Protein AF-A0A7J9TL34-F1 (afdb_monomer)

Solvent-accessible surface area (backbone atoms only — not comparable to full-atom values): 7832 Å² total; per-residue (Å²): 120,68,66,62,54,54,47,48,50,52,45,49,68,72,68,35,63,87,56,68,53,77,31,30,39,32,41,78,38,91,70,23,59,79,47,44,65,57,53,27,47,55,36,25,50,52,45,42,48,45,35,42,73,72,70,62,38,93,64,61,62,70,60,36,37,54,51,39,41,52,32,51,53,52,36,9,54,50,5,56,80,46,62,42,41,75,51,36,78,76,35,69,67,43,48,55,53,36,48,54,51,40,23,53,52,37,27,62,56,46,44,81,76,38,49,83,65,73,52,55,70,71,57,47,43,52,47,27,43,51,39,46,48,52,53,51,49,52,45,51,52,39,49,65,73,74,110

Mean predicted aligned error: 9.35 Å

pLDDT: mean 75.78, std 17.23, range [40.16, 95.12]

Structure (mmCIF, N/CA/C/O backbone):
data_AF-A0A7J9TL34-F1
#
_entry.id   AF-A0A7J9TL34-F1
#
loop_
_atom_site.group_PDB
_atom_site.id
_atom_site.type_symbol
_atom_site.label_atom_id
_atom_site.label_alt_id
_atom_site.label_comp_id
_atom_site.label_asym_id
_atom_site.label_entity_id
_atom_site.label_seq_id
_atom_site.pdbx_PDB_ins_code
_atom_site.Cartn_x
_atom_site.Cartn_y
_atom_site.Cartn_z
_atom_site.occupancy
_atom_site.B_iso_or_equiv
_atom_site.auth_seq_id
_atom_site.auth_comp_id
_atom_site.auth_asym_id
_atom_site.auth_atom_id
_atom_site.pdbx_PDB_model_num
ATOM 1 N N . MET A 1 1 ? -19.740 -14.345 -31.733 1.00 48.19 1 MET A N 1
ATOM 2 C CA . MET A 1 1 ? -18.725 -13.270 -31.596 1.00 48.19 1 MET A CA 1
ATOM 3 C C . MET A 1 1 ? -18.323 -12.966 -30.144 1.00 48.19 1 MET A C 1
ATOM 5 O O . MET A 1 1 ? -17.184 -12.567 -29.958 1.00 48.19 1 MET A O 1
ATOM 9 N N . GLY A 1 2 ? -19.159 -13.214 -29.120 1.00 53.16 2 GLY A N 1
ATOM 10 C CA . GLY A 1 2 ? -18.827 -12.917 -27.707 1.00 53.16 2 GLY A CA 1
ATOM 11 C C . GLY A 1 2 ? -17.635 -13.688 -27.108 1.00 53.16 2 GLY A C 1
ATOM 12 O O . GLY A 1 2 ? -16.834 -13.106 -26.385 1.00 53.16 2 GLY A O 1
ATOM 13 N N . ASN A 1 3 ? -17.435 -14.958 -27.482 1.00 55.03 3 ASN A N 1
ATOM 14 C CA . ASN A 1 3 ? -16.352 -15.777 -26.908 1.00 55.03 3 ASN A CA 1
ATOM 15 C C . ASN A 1 3 ? -14.944 -15.331 -27.318 1.00 55.03 3 ASN A C 1
ATOM 17 O O . ASN A 1 3 ? -14.007 -15.541 -26.561 1.00 55.03 3 ASN A O 1
ATOM 21 N N . LYS A 1 4 ? -14.783 -14.685 -28.482 1.00 50.47 4 LYS A N 1
ATOM 22 C CA . LYS A 1 4 ? -13.476 -14.159 -28.907 1.00 50.47 4 LYS A CA 1
ATOM 23 C C . LYS A 1 4 ? -13.053 -12.964 -28.053 1.00 50.47 4 LYS A C 1
ATOM 25 O O . LYS A 1 4 ? -11.882 -12.864 -27.725 1.00 50.47 4 LYS A O 1
ATOM 30 N N . PHE A 1 5 ? -14.003 -12.116 -27.652 1.00 55.47 5 PHE A N 1
ATOM 31 C CA . PHE A 1 5 ? -13.754 -10.980 -26.760 1.00 55.47 5 PHE A CA 1
ATOM 32 C C . PHE A 1 5 ? -13.491 -11.416 -25.324 1.00 55.47 5 PHE A C 1
ATOM 34 O O . PHE A 1 5 ? -12.569 -10.902 -24.708 1.00 55.47 5 PHE A O 1
ATOM 41 N N . LEU A 1 6 ? -14.247 -12.390 -24.808 1.00 61.38 6 LEU A N 1
ATOM 42 C CA . LEU A 1 6 ? -13.998 -12.943 -23.476 1.00 61.38 6 LEU A CA 1
ATOM 43 C C . LEU A 1 6 ? -12.629 -13.637 -23.413 1.00 61.38 6 LEU A C 1
ATOM 45 O O . LEU A 1 6 ? -11.875 -13.428 -22.468 1.00 61.38 6 LEU A O 1
ATOM 49 N N . PHE A 1 7 ? -12.290 -14.408 -24.452 1.00 55.88 7 PHE A N 1
ATOM 50 C CA . PHE A 1 7 ? -10.984 -15.041 -24.590 1.00 55.88 7 PHE A CA 1
ATOM 51 C C . PHE A 1 7 ? -9.877 -13.995 -24.688 1.00 55.88 7 PHE A C 1
ATOM 53 O O . PHE A 1 7 ? -8.956 -14.059 -23.894 1.00 55.88 7 PHE A O 1
ATOM 60 N N . LEU A 1 8 ? -9.997 -12.995 -25.569 1.00 50.72 8 LEU A N 1
ATOM 61 C CA . LEU A 1 8 ? -9.045 -11.883 -25.658 1.00 50.72 8 LEU A CA 1
ATOM 62 C C . LEU A 1 8 ? -8.912 -11.136 -24.333 1.00 50.72 8 LEU A C 1
ATOM 64 O O . LEU A 1 8 ? -7.805 -10.818 -23.956 1.00 50.72 8 LEU A O 1
ATOM 68 N N . MET A 1 9 ? -9.991 -10.899 -23.592 1.00 58.66 9 MET A N 1
ATOM 69 C CA . MET A 1 9 ? -9.940 -10.214 -22.300 1.00 58.66 9 MET A CA 1
ATOM 70 C C . MET A 1 9 ? -9.202 -11.046 -21.243 1.00 58.66 9 MET A C 1
ATOM 72 O O . MET A 1 9 ? -8.326 -10.525 -20.563 1.00 58.66 9 MET A O 1
ATOM 76 N N . ILE A 1 10 ? -9.496 -12.344 -21.146 1.00 58.31 10 ILE A N 1
ATOM 77 C CA . ILE A 1 10 ? -8.793 -13.276 -20.252 1.00 58.31 10 ILE A CA 1
ATOM 78 C C . ILE A 1 10 ? -7.327 -13.427 -20.676 1.00 58.31 10 ILE A C 1
ATOM 80 O O . ILE A 1 10 ? -6.446 -13.455 -19.827 1.00 58.31 10 ILE A O 1
ATOM 84 N N . PHE A 1 11 ? -7.053 -13.464 -21.980 1.00 48.12 11 PHE A N 1
ATOM 85 C CA . PHE A 1 11 ? -5.712 -13.558 -22.549 1.00 48.12 11 PHE A CA 1
ATOM 86 C C . PHE A 1 11 ? -4.917 -12.272 -22.310 1.00 48.12 11 PHE A C 1
ATOM 88 O O . PHE A 1 11 ? -3.772 -12.339 -21.896 1.00 48.12 11 PHE A O 1
ATOM 95 N N . THR A 1 12 ? -5.521 -11.096 -22.459 1.00 49.28 12 THR A N 1
ATOM 96 C CA . THR A 1 12 ? -4.899 -9.818 -22.098 1.00 49.28 12 THR A CA 1
ATOM 97 C C . THR A 1 12 ? -4.656 -9.746 -20.592 1.00 49.28 12 THR A C 1
ATOM 99 O O . THR A 1 12 ? -3.595 -9.306 -20.192 1.00 49.28 12 THR A O 1
ATOM 102 N N . ILE A 1 13 ? -5.557 -10.247 -19.743 1.00 52.62 13 ILE A N 1
ATOM 103 C CA . ILE A 1 13 ? -5.344 -10.310 -18.284 1.00 52.62 13 ILE A CA 1
ATOM 104 C C . ILE A 1 13 ? -4.224 -11.304 -17.909 1.00 52.62 13 ILE A C 1
ATOM 106 O O . ILE A 1 13 ? -3.431 -11.015 -17.019 1.00 52.62 13 ILE A O 1
ATOM 110 N N . LEU A 1 14 ? -4.124 -12.447 -18.596 1.00 43.41 14 LEU A N 1
ATOM 111 C CA . LEU A 1 14 ? -3.118 -13.493 -18.348 1.00 43.41 14 LEU A CA 1
ATOM 112 C C . LEU A 1 14 ? -1.740 -13.187 -18.961 1.00 43.41 14 LEU A C 1
ATOM 114 O O . LEU A 1 14 ? -0.732 -13.615 -18.408 1.00 43.41 14 LEU A O 1
ATOM 118 N N . PHE A 1 15 ? -1.688 -12.458 -20.082 1.00 43.59 15 PHE A N 1
ATOM 119 C CA . PHE A 1 15 ? -0.475 -12.140 -20.857 1.00 43.59 15 PHE A CA 1
ATOM 120 C C . PHE A 1 15 ? -0.092 -10.644 -20.836 1.00 43.59 15 PHE A C 1
ATOM 122 O O . PHE A 1 15 ? 0.873 -10.236 -21.478 1.00 43.59 15 PHE A O 1
ATOM 129 N N . SER A 1 16 ? -0.744 -9.844 -19.986 1.00 41.41 16 SER A N 1
ATOM 130 C CA . SER A 1 16 ? -0.279 -8.529 -19.516 1.00 41.41 16 SER A CA 1
ATOM 131 C C . SER A 1 16 ? 0.813 -8.528 -18.406 1.00 41.41 16 SER A C 1
ATOM 133 O O . SER A 1 16 ? 1.019 -7.461 -17.817 1.00 41.41 16 SER A O 1
ATOM 135 N N . PRO A 1 17 ? 1.584 -9.595 -18.082 1.00 40.16 17 PRO A N 1
ATOM 136 C CA . PRO A 1 17 ? 2.725 -9.479 -17.165 1.00 40.16 17 PRO A CA 1
ATOM 137 C C . PRO A 1 17 ? 3.768 -8.426 -17.563 1.00 40.16 17 PRO A C 1
ATOM 139 O O . PRO A 1 17 ? 4.594 -8.061 -16.739 1.00 40.16 17 PRO A O 1
ATOM 142 N N . GLN A 1 18 ? 3.726 -7.891 -18.790 1.00 42.66 18 GLN A N 1
ATOM 143 C CA . GLN A 1 18 ? 4.643 -6.835 -19.219 1.00 42.66 18 GLN A CA 1
ATOM 144 C C . GLN A 1 18 ? 4.272 -5.422 -18.716 1.00 42.66 18 GLN A C 1
ATOM 146 O O . GLN A 1 18 ? 5.121 -4.540 -18.79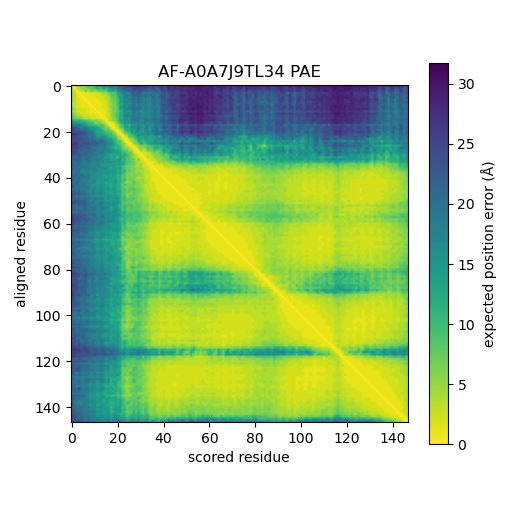2 1.00 42.66 18 GLN A O 1
ATOM 151 N N . PHE A 1 19 ? 3.058 -5.170 -18.189 1.00 41.34 19 PHE A N 1
ATOM 152 C CA . PHE A 1 19 ? 2.606 -3.786 -17.908 1.00 41.34 19 PHE A CA 1
ATOM 153 C C . PHE A 1 19 ? 1.675 -3.582 -16.695 1.00 41.34 19 PHE A C 1
ATOM 155 O O . PHE A 1 19 ? 1.008 -2.552 -16.596 1.00 41.34 19 PHE A O 1
ATOM 162 N N . ALA A 1 20 ? 1.610 -4.525 -15.757 1.00 41.62 20 ALA A N 1
ATOM 163 C CA . ALA A 1 20 ? 0.499 -4.601 -14.811 1.00 41.62 20 ALA A CA 1
ATOM 164 C C . ALA A 1 20 ? 0.881 -4.433 -13.332 1.00 41.62 20 ALA A C 1
ATOM 166 O O . ALA A 1 20 ? 0.847 -5.400 -12.575 1.00 41.62 20 ALA A O 1
ATOM 167 N N . SER A 1 21 ? 1.153 -3.201 -12.898 1.00 45.62 21 SER A N 1
ATOM 168 C CA . SER A 1 21 ? 1.294 -2.879 -11.470 1.00 45.62 21 SER A CA 1
ATOM 169 C C . SER A 1 21 ? 0.819 -1.461 -11.180 1.00 45.62 21 SER A C 1
ATOM 171 O O . SER A 1 21 ? 1.275 -0.543 -11.843 1.00 45.62 21 SER A O 1
ATOM 173 N N . ALA A 1 22 ? -0.072 -1.238 -10.216 1.00 41.12 22 ALA A N 1
ATOM 174 C CA . ALA A 1 22 ? -0.371 0.109 -9.725 1.00 41.12 22 ALA A CA 1
ATOM 175 C C . ALA A 1 22 ? 0.308 0.269 -8.368 1.00 41.12 22 ALA A C 1
ATOM 177 O O . ALA A 1 22 ? -0.120 -0.361 -7.410 1.00 41.12 22 ALA A O 1
ATOM 178 N N . ASP A 1 23 ? 1.403 1.028 -8.338 1.00 51.25 23 ASP A N 1
ATOM 179 C CA . ASP A 1 23 ? 2.038 1.543 -7.124 1.00 51.25 23 ASP A CA 1
ATOM 180 C C . ASP A 1 23 ? 3.157 2.534 -7.496 1.00 51.25 23 ASP A C 1
ATOM 182 O O . ASP A 1 23 ? 3.386 2.759 -8.682 1.00 51.25 23 ASP A O 1
ATOM 186 N N . VAL A 1 24 ? 3.914 3.071 -6.532 1.00 43.66 24 VAL A N 1
ATOM 187 C CA . VAL A 1 24 ? 5.083 3.965 -6.728 1.00 43.66 24 VAL A CA 1
ATOM 188 C C . VAL A 1 24 ? 6.064 3.458 -7.801 1.00 43.66 24 VAL A C 1
ATOM 190 O O . VAL A 1 24 ? 6.788 4.251 -8.403 1.00 43.66 24 VAL A O 1
ATOM 193 N N . ILE A 1 25 ? 6.077 2.150 -8.076 1.00 48.25 25 ILE A N 1
ATOM 194 C CA . ILE A 1 25 ? 6.809 1.571 -9.202 1.00 48.25 25 ILE A CA 1
ATOM 195 C C . ILE A 1 25 ? 6.297 2.099 -10.542 1.00 48.25 25 ILE A C 1
ATOM 197 O O . ILE A 1 25 ? 7.126 2.542 -11.326 1.00 48.25 25 ILE A O 1
ATOM 201 N N . ILE A 1 26 ? 4.994 2.084 -10.835 1.00 49.72 26 ILE A N 1
ATOM 202 C CA . ILE A 1 26 ? 4.478 2.421 -12.169 1.00 49.72 26 ILE A CA 1
ATOM 203 C C . ILE A 1 26 ? 3.629 3.700 -12.128 1.00 49.72 26 ILE A C 1
ATO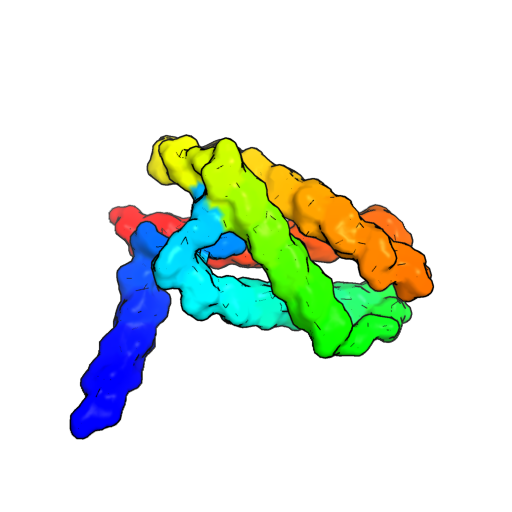M 205 O O . ILE A 1 26 ? 2.627 3.756 -11.414 1.00 49.72 26 ILE A O 1
ATOM 209 N N . PRO A 1 27 ? 3.972 4.723 -12.934 1.00 49.38 27 PRO A N 1
ATOM 210 C CA . PRO A 1 27 ? 3.159 5.926 -13.061 1.00 49.38 27 PRO A CA 1
ATOM 211 C C . PRO A 1 27 ? 1.728 5.597 -13.500 1.00 49.38 27 PRO A C 1
ATOM 213 O O . PRO A 1 27 ? 1.483 4.605 -14.196 1.00 49.38 27 PRO A O 1
ATOM 216 N N . VAL A 1 28 ? 0.776 6.470 -13.158 1.00 47.38 28 VAL A N 1
ATOM 217 C CA . VAL A 1 28 ? -0.585 6.376 -13.706 1.00 47.38 28 VAL A CA 1
ATOM 218 C C . VAL A 1 28 ? -0.485 6.405 -15.233 1.00 47.38 28 VAL A C 1
ATOM 220 O O . VAL A 1 28 ? -0.074 7.403 -15.823 1.00 47.38 28 VAL A O 1
ATOM 223 N N . SER A 1 29 ? -0.847 5.301 -15.882 1.00 48.78 29 SER A N 1
ATOM 224 C CA . SER A 1 29 ? -0.813 5.158 -17.335 1.00 48.78 29 SER A CA 1
ATOM 225 C C . SER A 1 29 ? -2.073 4.445 -17.816 1.00 48.78 29 SER A C 1
ATOM 227 O O . SER A 1 29 ? -2.744 3.751 -17.052 1.00 48.78 29 SER A O 1
ATOM 229 N N . PHE A 1 30 ? -2.394 4.574 -19.104 1.00 44.94 30 PHE A N 1
ATOM 230 C CA . PHE A 1 30 ? -3.549 3.899 -19.707 1.00 44.94 30 PHE A CA 1
ATOM 231 C C . PHE A 1 30 ? -3.544 2.370 -19.528 1.00 44.94 30 PHE A C 1
ATOM 233 O O . PHE A 1 30 ? -4.608 1.759 -19.578 1.00 44.94 30 PHE A O 1
ATOM 240 N N . LEU A 1 31 ? -2.378 1.763 -19.282 1.00 51.16 31 LEU A N 1
ATOM 241 C CA . LEU A 1 31 ? -2.226 0.322 -19.066 1.00 51.16 31 LEU A CA 1
ATOM 242 C C . LEU A 1 31 ? -2.459 -0.095 -17.608 1.00 51.16 31 LEU A C 1
ATOM 244 O O . LEU A 1 31 ? -2.949 -1.193 -17.363 1.00 51.16 31 LEU A O 1
ATOM 248 N N . THR A 1 32 ? -2.165 0.779 -16.642 1.00 56.56 32 THR A N 1
ATOM 249 C CA . THR A 1 32 ? -2.322 0.476 -15.211 1.00 56.56 32 THR A CA 1
ATOM 250 C C . THR A 1 32 ? -3.708 0.821 -14.675 1.00 56.56 32 THR A C 1
ATOM 252 O O . THR A 1 32 ? -4.184 0.167 -13.749 1.00 56.56 32 THR A O 1
ATOM 255 N N . ILE A 1 33 ? -4.407 1.776 -15.301 1.00 56.19 33 ILE A N 1
ATOM 256 C CA . ILE A 1 33 ? -5.766 2.203 -14.922 1.00 56.19 33 ILE A CA 1
ATOM 257 C C . ILE A 1 33 ? -6.772 1.037 -14.789 1.00 56.19 33 ILE A C 1
ATOM 259 O O . ILE A 1 33 ? -7.499 1.013 -13.793 1.00 56.19 33 ILE A O 1
ATOM 263 N N . PRO A 1 34 ? -6.828 0.048 -15.706 1.00 62.41 34 PRO A N 1
ATOM 264 C CA . PRO A 1 34 ? -7.768 -1.073 -15.594 1.00 62.41 34 PRO A CA 1
ATOM 265 C C . PRO A 1 34 ? -7.498 -2.022 -14.418 1.00 62.41 34 PRO A C 1
ATOM 267 O O . PRO A 1 34 ? -8.388 -2.779 -14.035 1.00 62.41 34 PRO A O 1
ATOM 270 N N . LEU A 1 35 ? -6.290 -2.000 -13.848 1.00 67.50 35 LEU A N 1
ATOM 271 C CA . LEU A 1 35 ? -5.871 -2.903 -12.770 1.00 67.50 35 LEU A CA 1
ATOM 272 C C . LEU A 1 35 ? -6.071 -2.301 -11.381 1.00 67.50 35 LEU A C 1
ATOM 274 O O . LEU A 1 35 ? -6.206 -3.049 -10.412 1.00 67.50 35 LEU A O 1
ATOM 278 N N . ILE A 1 36 ? -6.165 -0.970 -11.292 1.00 69.75 36 ILE A N 1
ATOM 279 C CA . ILE A 1 36 ? -6.438 -0.246 -10.044 1.00 69.75 36 ILE A CA 1
ATOM 280 C C . ILE A 1 36 ? -7.665 -0.824 -9.315 1.00 69.75 36 ILE A C 1
ATOM 282 O O . ILE A 1 36 ? -7.549 -1.094 -8.123 1.00 69.75 36 ILE A O 1
ATOM 286 N N . PRO A 1 37 ? -8.818 -1.104 -9.965 1.00 76.69 37 PRO A N 1
ATOM 287 C CA . PRO A 1 37 ? -9.968 -1.677 -9.267 1.00 76.69 37 PRO A CA 1
ATOM 288 C C . PRO A 1 37 ? -9.680 -3.039 -8.626 1.00 76.69 37 PRO A C 1
ATOM 290 O O . PRO A 1 37 ? -10.143 -3.297 -7.519 1.00 76.69 37 PRO A O 1
ATOM 293 N N . LEU A 1 38 ? -8.913 -3.906 -9.296 1.00 80.62 38 LEU A N 1
ATOM 294 C CA . LEU A 1 38 ? -8.582 -5.233 -8.776 1.00 80.62 38 LEU A CA 1
ATOM 295 C C . LEU A 1 38 ? -7.648 -5.133 -7.567 1.00 80.62 38 LEU A C 1
ATOM 297 O O . LEU A 1 38 ? -7.910 -5.764 -6.544 1.00 80.62 38 LEU A O 1
ATOM 301 N N . ILE A 1 39 ? -6.600 -4.314 -7.676 1.00 81.94 39 ILE A N 1
ATOM 302 C CA . ILE A 1 39 ? -5.636 -4.064 -6.596 1.00 81.94 39 ILE A CA 1
ATOM 303 C C . ILE A 1 39 ? -6.358 -3.489 -5.375 1.00 81.94 39 ILE A C 1
ATOM 305 O O . ILE A 1 39 ? -6.268 -4.047 -4.284 1.00 81.94 39 ILE A O 1
ATOM 309 N N . VAL A 1 40 ? -7.188 -2.464 -5.584 1.00 85.88 40 VAL A N 1
ATOM 310 C CA . VAL A 1 40 ? -7.983 -1.838 -4.522 1.00 85.88 40 VAL A CA 1
ATOM 311 C C . VAL A 1 40 ? -8.920 -2.839 -3.851 1.00 85.88 40 VAL A C 1
ATOM 313 O O . VAL A 1 40 ? -9.083 -2.789 -2.635 1.00 85.88 40 VAL A O 1
ATOM 316 N N . ILE A 1 41 ? -9.532 -3.764 -4.598 1.00 88.75 41 ILE A N 1
ATOM 317 C CA . ILE A 1 41 ? -10.373 -4.814 -4.006 1.00 88.75 41 ILE A CA 1
ATOM 318 C C . ILE A 1 41 ? -9.531 -5.773 -3.156 1.00 88.75 41 ILE A C 1
ATOM 320 O O . ILE A 1 41 ? -9.920 -6.057 -2.022 1.00 88.75 41 ILE A O 1
ATOM 324 N N . ILE A 1 42 ? -8.394 -6.259 -3.667 1.00 88.81 42 ILE A N 1
ATOM 325 C CA . ILE A 1 42 ? -7.502 -7.179 -2.938 1.00 88.81 42 ILE A CA 1
ATOM 326 C C . ILE A 1 42 ? -7.038 -6.542 -1.627 1.00 88.81 42 ILE A C 1
ATOM 328 O O . ILE A 1 42 ? -7.132 -7.154 -0.557 1.00 88.81 42 ILE A O 1
ATOM 332 N N . GLU A 1 43 ? -6.582 -5.297 -1.692 1.00 88.88 43 GLU A N 1
ATOM 333 C CA . GLU A 1 43 ? -6.119 -4.558 -0.527 1.00 88.88 43 GLU A CA 1
ATOM 334 C C . GLU A 1 43 ? -7.260 -4.226 0.432 1.00 88.88 43 GLU A C 1
ATOM 336 O O . GLU A 1 43 ? -7.116 -4.437 1.633 1.00 88.88 43 GLU A O 1
ATOM 341 N N . ALA A 1 44 ? -8.425 -3.793 -0.057 1.00 91.69 44 ALA A N 1
ATOM 342 C CA . ALA A 1 44 ? -9.571 -3.499 0.801 1.00 91.69 44 ALA A CA 1
ATOM 343 C C . ALA A 1 44 ? -10.083 -4.751 1.527 1.00 91.69 44 ALA A C 1
ATOM 345 O O . ALA A 1 44 ? -10.435 -4.665 2.705 1.00 91.69 44 ALA A O 1
ATOM 346 N N . VAL A 1 45 ? -10.098 -5.915 0.866 1.00 94.19 45 VAL A N 1
ATOM 347 C CA . VAL A 1 45 ? -10.439 -7.203 1.496 1.00 94.19 45 VAL A CA 1
ATOM 348 C C . VAL A 1 45 ? -9.401 -7.569 2.551 1.00 94.19 45 VAL A C 1
ATOM 350 O O . VAL A 1 45 ? -9.771 -7.862 3.686 1.00 94.19 45 VAL A O 1
ATOM 353 N N . THR A 1 46 ? -8.113 -7.485 2.216 1.00 93.31 46 THR A N 1
ATOM 354 C CA . THR A 1 46 ? -7.012 -7.770 3.149 1.00 93.31 46 THR A CA 1
ATOM 355 C C . THR A 1 46 ? -7.078 -6.859 4.374 1.00 93.31 46 THR A C 1
ATOM 357 O O . THR A 1 46 ? -7.030 -7.326 5.514 1.00 93.31 46 THR A O 1
ATOM 360 N N . PHE A 1 47 ? -7.270 -5.558 4.155 1.00 94.12 47 PHE A N 1
ATOM 361 C CA . PHE A 1 47 ? -7.448 -4.572 5.210 1.00 94.12 47 PHE A CA 1
ATOM 362 C C . PHE A 1 47 ? -8.648 -4.944 6.078 1.00 94.12 47 PHE A C 1
ATOM 364 O O . PHE A 1 47 ? -8.528 -5.011 7.301 1.00 94.12 47 PHE A O 1
ATOM 371 N N . TRP A 1 48 ? -9.804 -5.192 5.464 1.00 94.62 48 TRP A N 1
ATOM 372 C CA . TRP A 1 48 ? -11.051 -5.485 6.165 1.00 94.62 48 TRP A CA 1
ATOM 373 C C . TRP A 1 48 ? -10.941 -6.735 7.039 1.00 94.62 48 TRP A C 1
ATOM 375 O O . TRP A 1 48 ? -11.372 -6.713 8.195 1.00 94.62 48 TRP A O 1
ATOM 385 N N . GLU A 1 49 ? -10.311 -7.784 6.520 1.00 94.62 49 GLU A N 1
ATOM 386 C CA . GLU A 1 49 ? -10.016 -9.024 7.232 1.00 94.62 49 GLU A CA 1
ATOM 387 C C . GLU A 1 49 ? -9.110 -8.770 8.446 1.00 94.62 49 GLU A C 1
ATOM 389 O O . GLU A 1 49 ? -9.459 -9.139 9.572 1.00 94.62 49 GLU A O 1
ATOM 394 N N . ILE A 1 50 ? -7.992 -8.059 8.268 1.00 93.56 50 ILE A N 1
ATOM 395 C CA . ILE A 1 50 ? -7.065 -7.757 9.370 1.00 93.56 50 ILE A CA 1
ATOM 396 C C . ILE A 1 50 ? -7.731 -6.842 10.408 1.00 93.56 50 ILE A C 1
ATOM 398 O O . ILE A 1 50 ? -7.639 -7.086 11.615 1.00 93.56 50 ILE A O 1
ATOM 402 N N . ALA A 1 51 ? -8.431 -5.798 9.970 1.00 91.44 51 ALA A N 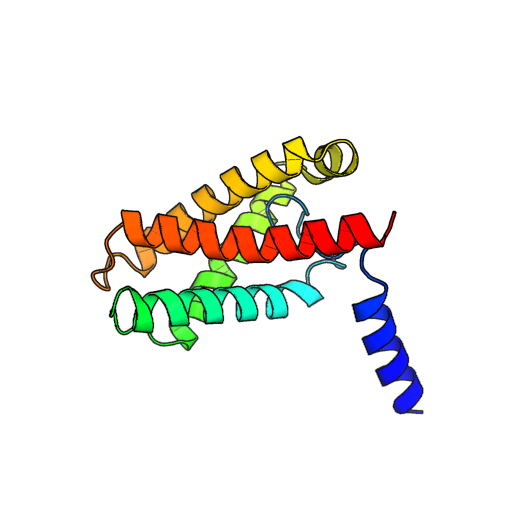1
ATOM 403 C CA . ALA A 1 51 ? -9.076 -4.840 10.856 1.00 91.44 51 ALA A CA 1
ATOM 404 C C . ALA A 1 51 ? -10.183 -5.485 11.698 1.00 91.44 51 ALA A C 1
ATOM 406 O O . ALA A 1 51 ? -10.187 -5.320 12.920 1.00 91.44 51 ALA A O 1
ATOM 407 N N . ASN A 1 52 ? -11.086 -6.249 11.076 1.00 91.56 52 ASN A N 1
ATOM 408 C CA . ASN A 1 52 ? -12.241 -6.813 11.774 1.00 91.56 52 ASN A CA 1
ATOM 409 C C . ASN A 1 52 ? -1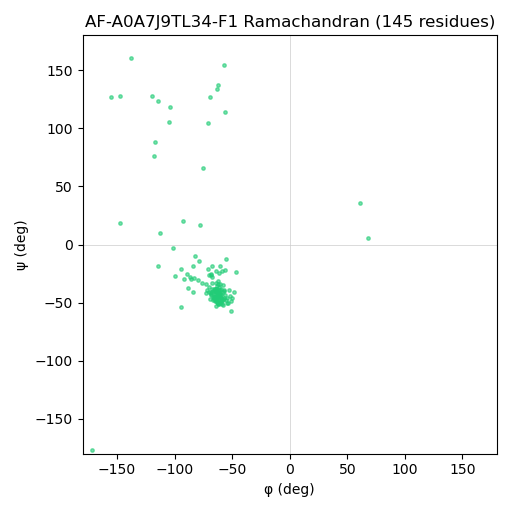1.925 -8.126 12.496 1.00 91.56 52 ASN A C 1
ATOM 411 O O . ASN A 1 52 ? -12.390 -8.309 13.620 1.00 91.56 52 ASN A O 1
ATOM 415 N N . LYS A 1 53 ? -11.143 -9.038 11.899 1.00 91.69 53 LYS A N 1
ATOM 416 C CA . LYS A 1 53 ? -10.896 -10.362 12.501 1.00 91.69 53 LYS A CA 1
ATOM 417 C C . LYS A 1 53 ? -9.705 -10.374 13.453 1.00 91.69 53 LYS A C 1
ATOM 419 O O . LYS A 1 53 ? -9.773 -11.028 14.491 1.00 91.69 53 LYS A O 1
ATOM 424 N N . ILE A 1 54 ? -8.634 -9.643 13.137 1.00 91.81 54 ILE A N 1
ATOM 425 C CA . ILE A 1 54 ? -7.397 -9.664 13.937 1.00 91.81 54 ILE A CA 1
ATOM 426 C C . ILE A 1 54 ? -7.396 -8.526 14.960 1.00 91.81 54 ILE A C 1
ATOM 428 O O . ILE A 1 54 ? -7.224 -8.759 16.156 1.00 91.81 54 ILE A O 1
ATOM 432 N N . ILE A 1 55 ? -7.609 -7.289 14.505 1.00 90.50 55 ILE A N 1
ATOM 433 C CA . ILE A 1 55 ? -7.548 -6.096 15.365 1.00 90.50 55 ILE A CA 1
ATOM 434 C C . ILE A 1 55 ? -8.879 -5.863 16.101 1.00 90.50 55 ILE A C 1
ATOM 436 O O . ILE A 1 55 ? -8.892 -5.187 17.130 1.00 90.50 55 ILE A O 1
ATOM 440 N N . LYS A 1 56 ? -9.976 -6.472 15.627 1.00 89.88 56 LYS A N 1
ATOM 441 C CA . LYS A 1 56 ? -11.334 -6.373 16.193 1.00 89.88 56 LYS A CA 1
ATOM 442 C C . LYS A 1 56 ? -11.891 -4.946 16.205 1.00 89.88 56 LYS A C 1
ATOM 444 O O . LYS A 1 56 ? -12.611 -4.565 17.125 1.00 89.88 56 LYS A O 1
ATOM 449 N N . VAL A 1 57 ? -11.566 -4.154 15.184 1.00 87.62 57 VAL A N 1
ATOM 450 C CA . VAL A 1 57 ? -12.131 -2.812 14.991 1.00 87.62 57 VAL A CA 1
ATOM 451 C C . VAL A 1 57 ? -13.177 -2.877 13.880 1.00 87.62 57 VAL A C 1
ATOM 453 O O . VAL A 1 57 ? -12.803 -3.183 12.748 1.00 87.62 57 VAL A O 1
ATOM 456 N N . PRO A 1 58 ? -14.457 -2.569 14.170 1.00 87.81 58 PRO A N 1
ATOM 457 C CA . PRO A 1 58 ? -15.524 -2.626 13.183 1.00 87.81 58 PRO A CA 1
ATOM 458 C C . PRO A 1 58 ? -15.366 -1.495 12.163 1.00 87.81 58 PRO A C 1
ATOM 460 O O . PRO A 1 58 ? -15.661 -0.331 12.445 1.00 87.81 58 PRO A O 1
ATOM 463 N N . ILE A 1 59 ? -14.896 -1.829 10.962 1.00 89.31 59 ILE A N 1
ATOM 464 C CA . ILE A 1 59 ? -14.799 -0.885 9.842 1.00 89.31 59 ILE A CA 1
ATOM 465 C C . ILE A 1 59 ? -15.645 -1.405 8.688 1.00 89.31 59 ILE A C 1
ATOM 467 O O . ILE A 1 59 ? -15.489 -2.544 8.245 1.00 89.31 59 ILE A O 1
ATOM 471 N N . GLY A 1 60 ? -16.528 -0.544 8.179 1.00 91.56 60 GLY A N 1
ATOM 472 C CA . GLY A 1 60 ? -17.332 -0.847 7.002 1.00 91.56 60 GLY A CA 1
ATOM 473 C C . GLY A 1 60 ? -16.460 -1.060 5.764 1.00 91.56 60 GLY A C 1
ATOM 474 O O . GLY A 1 60 ? -15.583 -0.248 5.469 1.00 91.56 60 GLY A O 1
ATOM 475 N N . PHE A 1 61 ? -16.743 -2.126 5.019 1.00 92.12 61 PHE A N 1
ATOM 476 C CA . PHE A 1 61 ? -16.001 -2.509 3.816 1.00 92.12 61 PHE A CA 1
ATOM 477 C C . PHE A 1 61 ? -15.960 -1.392 2.760 1.00 92.12 61 PHE A C 1
ATOM 479 O O . PHE A 1 61 ? -14.895 -1.060 2.251 1.00 92.12 61 PHE A O 1
ATOM 486 N N . TRP A 1 62 ? -17.087 -0.715 2.516 1.00 91.69 62 TRP A N 1
ATOM 487 C CA . TRP A 1 62 ? -17.160 0.412 1.575 1.00 91.69 62 TRP A CA 1
ATOM 488 C C . TRP A 1 62 ? -16.265 1.592 1.954 1.00 91.69 62 TRP A C 1
ATOM 490 O O . TRP A 1 62 ? -15.671 2.222 1.082 1.00 91.69 62 TRP A O 1
ATOM 500 N N . LYS A 1 63 ? -16.132 1.873 3.257 1.00 90.69 63 LYS A N 1
ATOM 501 C CA . LYS A 1 63 ? -15.218 2.910 3.743 1.00 90.69 63 LYS A CA 1
ATOM 502 C C . LYS A 1 63 ? -13.768 2.519 3.442 1.00 90.69 63 LYS A C 1
ATOM 504 O O . LYS A 1 63 ? -12.990 3.379 3.049 1.00 90.69 63 LYS A O 1
ATOM 509 N N . LEU A 1 64 ? -13.416 1.241 3.599 1.00 91.94 64 LEU A N 1
ATOM 510 C CA . LEU A 1 64 ? -12.079 0.747 3.263 1.00 91.94 64 LEU A CA 1
ATOM 511 C C . LEU A 1 64 ? -11.809 0.826 1.764 1.00 91.94 64 LEU A C 1
ATOM 513 O O . LEU A 1 64 ? -10.793 1.398 1.406 1.00 91.94 64 LEU A O 1
ATOM 517 N N . ILE A 1 65 ? -12.742 0.400 0.903 1.00 92.31 65 ILE A N 1
ATOM 518 C CA . ILE A 1 65 ? -12.604 0.560 -0.557 1.00 92.31 65 ILE A CA 1
ATOM 519 C C . ILE A 1 65 ? -12.265 2.008 -0.923 1.00 92.31 65 ILE A C 1
ATOM 521 O O . ILE A 1 65 ? -11.327 2.244 -1.676 1.00 92.31 65 ILE A O 1
ATOM 525 N N . GLN A 1 66 ? -12.999 2.984 -0.380 1.00 92.25 66 GLN A N 1
ATOM 526 C CA . GLN A 1 66 ? -12.752 4.400 -0.673 1.00 92.25 66 GLN A CA 1
ATOM 527 C C . GLN A 1 66 ? -11.362 4.852 -0.214 1.00 92.25 66 GLN A C 1
ATOM 529 O O . GLN A 1 66 ? -10.661 5.536 -0.954 1.00 92.25 66 GLN A O 1
ATOM 534 N N . ILE A 1 67 ? -10.960 4.471 0.998 1.00 91.88 67 ILE A N 1
ATOM 535 C CA . ILE A 1 67 ? -9.662 4.846 1.567 1.00 91.88 67 ILE A CA 1
ATOM 536 C C . ILE A 1 67 ? -8.514 4.213 0.772 1.00 91.88 67 ILE A C 1
ATOM 538 O O . ILE A 1 67 ? -7.568 4.911 0.417 1.00 91.88 67 ILE A O 1
ATOM 542 N N . THR A 1 68 ? -8.612 2.920 0.468 1.00 90.69 68 THR A N 1
ATOM 543 C CA . THR A 1 68 ? -7.635 2.165 -0.324 1.00 90.69 68 THR A CA 1
ATOM 544 C C . THR A 1 68 ? -7.539 2.710 -1.747 1.00 90.69 68 THR A C 1
ATOM 546 O O . THR A 1 68 ? -6.440 2.907 -2.254 1.00 90.69 68 THR A O 1
ATOM 549 N N . PHE A 1 69 ? -8.670 3.061 -2.367 1.00 88.44 69 PHE A N 1
ATOM 550 C CA . PHE A 1 69 ? -8.686 3.720 -3.673 1.00 88.44 69 PHE A CA 1
ATOM 551 C C . PHE A 1 69 ? -7.939 5.057 -3.650 1.00 88.44 69 PHE A C 1
ATOM 553 O O . PHE A 1 69 ? -7.087 5.300 -4.501 1.00 88.44 69 PHE A O 1
ATOM 560 N N . ILE A 1 70 ? -8.219 5.915 -2.663 1.00 89.25 70 ILE A N 1
ATOM 561 C CA . ILE A 1 70 ? -7.512 7.194 -2.506 1.00 89.25 70 ILE A CA 1
ATOM 562 C C . ILE A 1 70 ? -6.012 6.955 -2.308 1.00 89.25 70 ILE A C 1
ATOM 564 O O . ILE A 1 70 ? -5.208 7.644 -2.931 1.00 89.25 70 ILE A O 1
ATOM 568 N N . ALA A 1 71 ? -5.638 5.980 -1.475 1.00 89.38 71 ALA A N 1
ATOM 569 C CA . ALA A 1 71 ? -4.243 5.635 -1.231 1.00 89.38 71 ALA A CA 1
ATOM 570 C C . ALA A 1 71 ? -3.521 5.232 -2.523 1.00 89.38 71 ALA A C 1
ATOM 572 O O . ALA A 1 71 ? -2.527 5.868 -2.866 1.00 89.38 71 ALA A O 1
ATOM 573 N N . ASN A 1 72 ? -4.104 4.308 -3.289 1.00 86.00 72 ASN A N 1
ATOM 574 C CA . ASN A 1 72 ? -3.571 3.835 -4.569 1.00 86.00 72 ASN A CA 1
ATOM 575 C C . ASN A 1 72 ? -3.464 4.945 -5.624 1.00 86.00 72 ASN A C 1
ATOM 577 O O . ASN A 1 72 ? -2.502 5.005 -6.390 1.00 86.00 72 ASN A O 1
ATOM 581 N N . VAL A 1 73 ? -4.449 5.848 -5.688 1.00 83.31 73 VAL A N 1
ATOM 582 C CA . VAL A 1 73 ? -4.393 6.997 -6.603 1.00 83.31 73 VAL A CA 1
ATOM 583 C C . VAL A 1 73 ? -3.233 7.916 -6.225 1.00 83.31 73 VAL A C 1
ATOM 585 O O . VAL A 1 73 ? -2.479 8.341 -7.098 1.00 83.31 73 VAL A O 1
ATOM 588 N N . VAL A 1 74 ? -3.058 8.214 -4.937 1.00 84.81 74 VAL A N 1
ATOM 589 C CA . VAL A 1 74 ? -1.980 9.095 -4.469 1.00 84.81 74 VAL A CA 1
ATOM 590 C C . VAL A 1 74 ? -0.604 8.447 -4.645 1.00 84.81 74 VAL A C 1
ATOM 592 O O . VAL A 1 74 ? 0.304 9.123 -5.130 1.00 84.81 74 VAL A O 1
ATOM 595 N N . THR A 1 75 ? -0.429 7.164 -4.311 1.00 83.19 75 THR A N 1
ATOM 596 C CA . THR A 1 75 ? 0.841 6.446 -4.529 1.00 83.19 75 THR A CA 1
ATOM 597 C C . THR A 1 75 ? 1.198 6.390 -6.012 1.00 83.19 75 THR A C 1
ATOM 599 O O . THR A 1 75 ? 2.329 6.713 -6.378 1.00 83.19 75 THR A O 1
ATOM 602 N N . SER A 1 76 ? 0.227 6.114 -6.886 1.00 75.44 76 SER A N 1
ATOM 603 C CA . SER A 1 76 ? 0.441 6.100 -8.340 1.00 75.44 76 SER A CA 1
ATOM 604 C C . SER A 1 76 ? 0.780 7.491 -8.903 1.00 75.44 76 SER A C 1
ATOM 606 O O . SER A 1 76 ? 1.630 7.631 -9.789 1.00 75.44 76 SER A O 1
ATOM 608 N N . LEU A 1 77 ? 0.150 8.555 -8.386 1.00 78.56 77 LEU A N 1
ATOM 609 C CA . LEU A 1 77 ? 0.506 9.934 -8.743 1.00 78.56 77 LEU A CA 1
ATOM 610 C C . LEU A 1 77 ? 1.945 10.255 -8.322 1.00 78.56 77 LEU A C 1
ATOM 612 O O . LEU A 1 77 ? 2.698 10.818 -9.114 1.00 78.56 77 LEU A O 1
ATOM 616 N N . LEU A 1 78 ? 2.363 9.850 -7.121 1.00 78.88 78 LEU A N 1
ATOM 617 C CA . LEU A 1 78 ? 3.744 10.027 -6.662 1.00 78.88 78 LEU A CA 1
ATOM 618 C C . LEU A 1 78 ? 4.745 9.224 -7.504 1.00 78.88 78 LEU A C 1
ATOM 620 O O . LEU A 1 78 ? 5.793 9.764 -7.862 1.00 78.88 78 LEU A O 1
ATOM 624 N N . GLY A 1 79 ? 4.392 8.005 -7.917 1.00 70.12 79 GLY A N 1
ATOM 625 C CA . GLY A 1 79 ? 5.167 7.204 -8.877 1.00 70.12 79 GLY A CA 1
ATOM 626 C C . GLY A 1 79 ? 5.329 7.866 -10.253 1.00 70.12 79 GLY A C 1
ATOM 627 O O . GLY A 1 79 ? 6.244 7.541 -11.008 1.00 70.12 79 GLY A O 1
ATOM 628 N N . THR A 1 80 ? 4.492 8.859 -10.574 1.00 69.31 80 THR A N 1
ATOM 629 C CA . THR A 1 80 ? 4.640 9.678 -11.789 1.00 69.31 80 THR A CA 1
ATOM 630 C C . THR A 1 80 ? 5.750 10.718 -11.666 1.00 69.31 80 THR A C 1
ATOM 632 O O . THR A 1 80 ? 6.446 10.990 -12.643 1.00 69.31 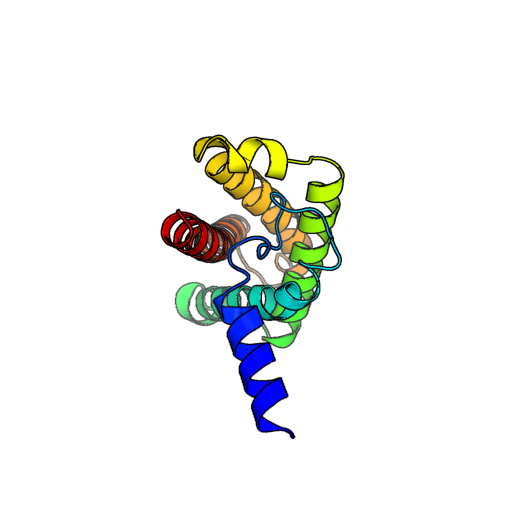80 THR A O 1
ATOM 635 N N . PHE A 1 81 ? 5.972 11.259 -10.467 1.00 74.88 81 PHE A N 1
ATOM 636 C CA . PHE A 1 81 ? 7.057 12.210 -10.202 1.00 74.88 81 PHE A CA 1
ATOM 637 C C . PHE A 1 81 ? 8.378 11.521 -9.851 1.00 74.88 81 PHE A C 1
ATOM 639 O O . PHE A 1 81 ? 9.447 12.073 -10.110 1.00 74.88 81 PHE A O 1
ATOM 646 N N . ILE A 1 82 ? 8.312 10.316 -9.282 1.00 74.44 82 ILE A N 1
ATOM 647 C CA . ILE A 1 82 ? 9.470 9.508 -8.903 1.00 74.44 82 ILE A CA 1
ATOM 648 C C . ILE A 1 82 ? 9.424 8.218 -9.735 1.00 74.44 82 ILE A C 1
ATOM 650 O O . ILE A 1 82 ? 8.833 7.239 -9.286 1.00 74.44 82 ILE A O 1
ATOM 654 N N . PRO A 1 83 ? 10.008 8.200 -10.952 1.00 68.31 83 PRO A N 1
ATOM 655 C CA . PRO A 1 83 ? 9.844 7.113 -11.920 1.00 68.31 83 PRO A CA 1
ATOM 656 C C . PRO A 1 83 ? 10.666 5.870 -11.538 1.00 68.31 83 PRO A C 1
ATOM 658 O O . PRO A 1 83 ? 11.607 5.486 -12.237 1.00 68.31 83 PRO A O 1
ATOM 661 N N . MET A 1 84 ? 10.312 5.239 -10.417 1.00 67.75 84 MET A N 1
ATOM 662 C CA . MET A 1 84 ? 10.998 4.072 -9.859 1.00 67.75 84 MET A CA 1
ATOM 663 C C . MET A 1 84 ? 10.960 2.866 -10.806 1.00 67.75 84 MET A C 1
ATOM 665 O O . MET A 1 84 ? 11.898 2.071 -10.770 1.00 67.75 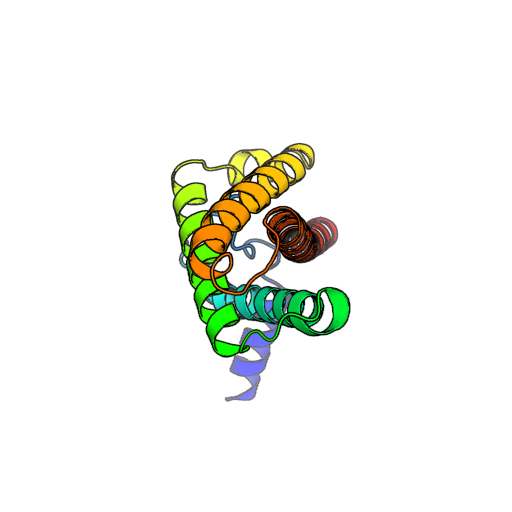84 MET A O 1
ATOM 669 N N . TYR A 1 85 ? 9.975 2.779 -11.719 1.00 64.19 85 TYR A N 1
ATOM 670 C CA . TYR A 1 85 ? 9.903 1.721 -12.741 1.00 64.19 85 TYR A CA 1
ATOM 671 C C . TYR A 1 85 ? 11.226 1.519 -13.481 1.00 64.19 85 TYR A C 1
ATOM 673 O O . TYR A 1 85 ? 11.625 0.377 -13.708 1.00 64.19 85 TYR A O 1
ATOM 681 N N . LYS A 1 86 ? 11.921 2.616 -13.821 1.00 65.06 86 LYS A N 1
ATOM 682 C CA . LYS A 1 86 ? 13.168 2.579 -14.602 1.00 65.06 86 LYS A CA 1
ATOM 683 C C . LYS A 1 86 ? 14.261 1.778 -13.906 1.00 65.06 86 LYS A C 1
ATOM 685 O O . LYS A 1 86 ? 15.059 1.131 -14.562 1.00 65.06 86 LYS A O 1
ATOM 690 N N . TYR A 1 87 ? 14.278 1.826 -12.580 1.00 66.81 87 TYR A N 1
ATOM 691 C CA . TYR A 1 87 ? 15.283 1.157 -11.769 1.00 66.81 87 TYR A CA 1
ATOM 692 C C . TYR A 1 87 ? 14.835 -0.253 -11.359 1.00 66.81 87 TYR A C 1
ATOM 694 O O . TYR A 1 87 ? 15.657 -1.157 -11.217 1.00 66.81 87 TYR A O 1
ATOM 702 N N . THR A 1 88 ? 13.524 -0.474 -11.213 1.00 64.94 88 THR A N 1
ATOM 703 C CA . THR A 1 88 ? 12.966 -1.783 -10.830 1.00 64.94 88 THR A CA 1
ATOM 704 C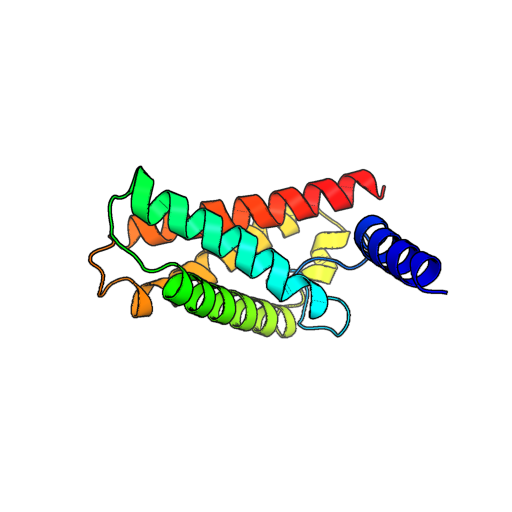 C . THR A 1 88 ? 13.081 -2.853 -11.909 1.00 64.94 88 THR A C 1
ATOM 706 O O . THR A 1 88 ? 13.156 -4.028 -11.565 1.00 64.94 88 THR A O 1
ATOM 709 N N . SER A 1 89 ? 13.140 -2.474 -13.191 1.00 63.84 89 SER A N 1
ATOM 710 C 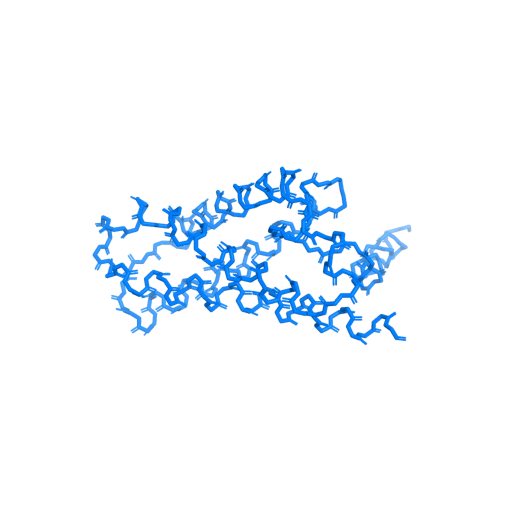CA . SER A 1 89 ? 13.367 -3.421 -14.293 1.00 63.84 89 SER A CA 1
ATOM 711 C C . SER A 1 89 ? 14.793 -3.969 -14.332 1.00 63.84 89 SER A C 1
ATOM 713 O O . SER A 1 89 ? 15.033 -5.015 -14.925 1.00 63.84 89 SER A O 1
ATOM 715 N N . GLU A 1 90 ? 15.743 -3.266 -13.716 1.00 66.94 90 GLU A N 1
ATOM 716 C CA . GLU A 1 90 ? 17.167 -3.606 -13.768 1.00 66.94 90 GLU A CA 1
ATOM 717 C C . GLU A 1 90 ? 17.633 -4.355 -12.514 1.00 66.94 90 GLU A C 1
ATOM 719 O O . GLU A 1 90 ? 18.593 -5.122 -12.570 1.00 66.94 90 GLU A O 1
ATOM 724 N N . ASN A 1 91 ? 16.978 -4.138 -11.365 1.00 72.19 91 ASN A N 1
ATOM 725 C CA . ASN A 1 91 ? 17.404 -4.725 -10.098 1.00 72.19 91 ASN A CA 1
ATOM 726 C C . ASN A 1 91 ? 16.245 -4.858 -9.091 1.00 72.19 91 ASN A C 1
ATOM 728 O O . ASN A 1 91 ? 15.596 -3.877 -8.724 1.00 72.19 91 ASN A O 1
ATOM 732 N N . LEU A 1 92 ? 16.058 -6.075 -8.564 1.00 76.38 92 LEU A N 1
ATOM 733 C CA . LEU A 1 92 ? 15.034 -6.418 -7.566 1.00 76.38 92 LEU A CA 1
ATOM 734 C C . LEU A 1 92 ? 15.147 -5.606 -6.263 1.00 76.38 92 LEU A C 1
ATOM 736 O O . LEU A 1 92 ? 14.152 -5.439 -5.560 1.00 76.38 92 LEU A O 1
ATOM 740 N N . ILE A 1 93 ? 16.321 -5.054 -5.938 1.00 80.56 93 ILE A N 1
ATOM 741 C CA . ILE A 1 93 ? 16.498 -4.175 -4.768 1.00 80.56 93 ILE A CA 1
ATOM 742 C C . ILE A 1 93 ? 15.554 -2.968 -4.845 1.00 80.56 93 ILE A C 1
ATOM 744 O O . ILE A 1 93 ? 14.959 -2.584 -3.837 1.00 80.56 93 ILE A O 1
ATOM 748 N N . TRP A 1 94 ? 15.350 -2.405 -6.039 1.00 79.44 94 TRP A N 1
ATOM 749 C CA . TRP A 1 94 ? 14.468 -1.252 -6.225 1.00 79.44 94 TRP A CA 1
ATOM 750 C C . TRP A 1 94 ? 12.995 -1.586 -6.009 1.00 79.44 94 TRP A C 1
ATOM 752 O O . TRP A 1 94 ? 12.236 -0.707 -5.602 1.00 79.44 94 TRP A O 1
ATOM 762 N N . ILE A 1 95 ? 12.600 -2.850 -6.191 1.00 78.25 95 ILE A N 1
ATOM 763 C CA . ILE A 1 95 ? 11.259 -3.323 -5.826 1.00 78.25 95 ILE A CA 1
ATOM 764 C C . ILE A 1 95 ? 11.083 -3.240 -4.308 1.00 78.25 95 ILE A C 1
ATOM 766 O O . ILE A 1 95 ? 10.064 -2.746 -3.831 1.00 78.25 95 ILE A O 1
ATOM 770 N N . GLY A 1 96 ? 12.103 -3.638 -3.543 1.00 82.31 96 GLY A N 1
ATOM 771 C CA . GLY A 1 96 ? 12.108 -3.490 -2.086 1.00 82.31 96 GLY A CA 1
ATOM 772 C C . GLY A 1 96 ? 12.035 -2.028 -1.633 1.00 82.31 96 GLY A C 1
ATOM 773 O O . GLY A 1 96 ? 11.291 -1.705 -0.711 1.00 82.31 96 GLY A O 1
ATOM 774 N N . VAL A 1 97 ? 12.754 -1.120 -2.301 1.00 85.12 97 VAL A N 1
ATOM 775 C CA . VAL A 1 97 ? 12.683 0.323 -1.994 1.00 85.12 97 VAL A CA 1
ATOM 776 C C . VAL A 1 97 ? 11.292 0.881 -2.294 1.00 85.12 97 VAL A C 1
ATOM 778 O O . VAL A 1 97 ? 10.734 1.617 -1.477 1.00 85.12 97 VAL A O 1
ATOM 781 N N . ALA A 1 98 ? 10.712 0.520 -3.437 1.00 83.00 98 ALA A N 1
ATOM 782 C CA . ALA A 1 98 ? 9.373 0.956 -3.798 1.00 83.00 98 ALA A CA 1
ATOM 783 C C . ALA A 1 98 ? 8.312 0.415 -2.830 1.00 83.00 98 ALA A C 1
ATOM 785 O O . ALA A 1 98 ? 7.457 1.185 -2.398 1.00 83.00 98 ALA A O 1
ATOM 786 N N . LEU A 1 99 ? 8.432 -0.844 -2.393 1.00 87.12 99 LEU A N 1
ATOM 787 C CA . LEU A 1 99 ? 7.582 -1.419 -1.349 1.00 87.12 99 LEU A CA 1
ATOM 788 C C . LEU A 1 99 ? 7.624 -0.555 -0.084 1.00 87.12 99 LEU A C 1
ATOM 790 O O . LEU A 1 99 ? 6.586 -0.158 0.435 1.00 87.12 99 LEU A O 1
ATOM 794 N N . VAL A 1 100 ? 8.824 -0.219 0.398 1.00 89.81 100 VAL A N 1
ATOM 795 C CA . VAL A 1 100 ? 8.989 0.598 1.608 1.00 89.81 100 VAL A CA 1
ATOM 796 C C . VAL A 1 100 ? 8.344 1.978 1.444 1.00 89.81 100 VAL A C 1
ATOM 798 O O . VAL A 1 100 ? 7.625 2.422 2.340 1.00 89.81 100 VAL A O 1
ATOM 801 N N . LEU A 1 101 ? 8.560 2.650 0.310 1.00 88.94 101 LEU A N 1
ATOM 802 C CA . LEU A 1 101 ? 7.953 3.958 0.040 1.00 88.94 101 LEU A CA 1
ATOM 803 C C . LEU A 1 101 ? 6.426 3.888 0.026 1.00 88.94 101 LEU A C 1
ATOM 805 O O . LEU A 1 101 ? 5.775 4.702 0.681 1.00 88.94 101 LEU A O 1
ATOM 809 N N . SER A 1 102 ? 5.874 2.902 -0.674 1.00 88.88 102 SER A N 1
ATOM 810 C CA . SER A 1 102 ? 4.430 2.704 -0.823 1.00 88.88 102 SER A CA 1
ATOM 811 C C . SER A 1 102 ? 3.785 2.462 0.540 1.00 88.88 102 SER A C 1
ATOM 813 O O . SER A 1 102 ? 2.878 3.195 0.934 1.00 88.88 102 SER A O 1
ATOM 815 N N . VAL A 1 103 ? 4.391 1.597 1.364 1.00 92.00 103 VAL A N 1
ATOM 816 C CA . VAL A 1 103 ? 3.958 1.352 2.748 1.00 92.00 103 VAL A CA 1
ATOM 817 C C . VAL A 1 103 ? 3.878 2.637 3.569 1.00 92.00 103 VAL A C 1
ATOM 819 O O . VAL A 1 103 ? 2.897 2.840 4.292 1.00 92.00 103 VAL A O 1
ATOM 822 N N . PHE A 1 104 ? 4.890 3.507 3.492 1.00 93.69 104 PHE A N 1
ATOM 823 C CA . PHE A 1 104 ? 4.905 4.753 4.262 1.00 93.69 104 PHE A CA 1
ATOM 824 C C . PHE A 1 104 ? 3.910 5.791 3.740 1.00 93.69 104 PHE A C 1
ATOM 826 O O . PHE A 1 104 ? 3.268 6.467 4.551 1.00 93.69 104 PHE A O 1
ATOM 833 N N . ILE A 1 105 ? 3.757 5.904 2.421 1.00 90.94 105 ILE A N 1
ATOM 834 C CA . ILE A 1 105 ? 2.788 6.811 1.799 1.00 90.94 105 ILE A CA 1
ATOM 835 C C . ILE A 1 105 ? 1.372 6.385 2.182 1.00 90.94 105 ILE A C 1
ATOM 837 O O . ILE A 1 105 ? 0.619 7.187 2.742 1.00 90.94 105 ILE A O 1
ATOM 841 N N . GLU A 1 106 ? 1.021 5.120 1.959 1.00 91.25 106 GLU A N 1
ATOM 842 C CA . GLU A 1 106 ? -0.305 4.603 2.288 1.00 91.25 106 GLU A CA 1
ATOM 843 C C . GLU A 1 106 ? -0.595 4.677 3.781 1.00 91.25 106 GLU A C 1
ATOM 845 O O . GLU A 1 106 ? -1.678 5.099 4.185 1.00 91.25 106 GLU A O 1
ATOM 850 N N . TRP A 1 107 ? 0.388 4.356 4.626 1.00 94.44 107 TRP A N 1
ATOM 851 C CA . TRP A 1 107 ? 0.259 4.527 6.070 1.00 94.44 107 TRP A CA 1
ATOM 852 C C . TRP A 1 107 ? -0.076 5.977 6.439 1.00 94.44 107 TRP A C 1
ATOM 854 O O . TRP A 1 107 ? -1.005 6.210 7.220 1.00 94.44 107 TRP A O 1
ATOM 864 N N . GLY A 1 108 ? 0.624 6.947 5.841 1.00 93.44 108 GLY A N 1
ATOM 865 C CA . GLY A 1 108 ? 0.350 8.374 6.005 1.00 93.44 108 GLY A CA 1
ATOM 866 C C . GLY A 1 108 ? -1.074 8.757 5.596 1.00 93.44 108 GLY A C 1
ATOM 867 O O . GLY A 1 108 ? -1.735 9.511 6.314 1.00 93.44 108 GLY A O 1
ATOM 868 N N . ILE A 1 109 ? -1.574 8.186 4.498 1.00 92.81 109 ILE A N 1
ATOM 869 C CA . ILE A 1 109 ? -2.937 8.413 3.996 1.00 92.81 109 ILE A CA 1
ATOM 870 C C . ILE A 1 109 ? -3.976 7.763 4.910 1.00 92.81 109 ILE A C 1
ATOM 872 O O . ILE A 1 109 ? -4.991 8.382 5.212 1.00 92.81 109 ILE A O 1
ATOM 876 N N . TYR A 1 110 ? -3.737 6.554 5.413 1.00 92.62 110 TYR A N 1
ATOM 877 C CA . TYR A 1 110 ? -4.682 5.826 6.261 1.00 92.62 110 TYR A CA 1
ATOM 878 C C . TYR A 1 110 ? -4.894 6.474 7.638 1.00 92.62 110 TYR A C 1
ATOM 880 O O . TYR A 1 110 ? -6.008 6.425 8.176 1.00 92.62 110 TYR A O 1
ATOM 888 N N . ILE A 1 111 ? -3.867 7.113 8.214 1.00 92.81 111 ILE A N 1
ATOM 889 C CA . ILE A 1 111 ? -3.937 7.763 9.537 1.00 92.81 111 ILE A CA 1
ATOM 890 C C . ILE A 1 111 ? -5.136 8.724 9.678 1.00 92.81 111 ILE A C 1
ATOM 892 O O . ILE A 1 111 ? -5.934 8.513 10.600 1.00 92.81 111 ILE A O 1
ATOM 896 N N . PRO A 1 112 ? -5.325 9.761 8.836 1.00 91.31 112 PRO A N 1
ATOM 897 C CA . PRO A 1 112 ? -6.418 10.721 9.006 1.00 91.31 112 PRO A CA 1
ATOM 898 C C . PRO A 1 112 ? -7.815 10.088 8.905 1.00 91.31 112 PRO A C 1
ATOM 900 O O . PRO A 1 112 ? -8.730 10.529 9.608 1.00 91.31 112 PRO A O 1
ATOM 903 N N . PHE A 1 113 ? -7.994 9.032 8.102 1.00 89.56 113 PHE A N 1
ATOM 904 C CA . PHE A 1 113 ? -9.300 8.383 7.921 1.00 89.56 113 PHE A CA 1
ATOM 905 C C . PHE A 1 113 ? -9.645 7.360 9.013 1.00 89.56 113 PHE A C 1
ATOM 907 O O . PHE A 1 113 ? -10.832 7.137 9.300 1.00 89.56 113 PHE A O 1
ATOM 914 N N . LEU A 1 114 ? -8.629 6.733 9.615 1.00 87.50 114 LEU A N 1
ATOM 915 C CA . LEU A 1 114 ? -8.800 5.575 10.499 1.00 87.50 114 LEU A CA 1
ATOM 916 C C . LEU A 1 114 ? -8.413 5.819 11.956 1.00 87.50 114 LEU A C 1
ATOM 918 O O . LEU A 1 114 ? -8.911 5.106 12.829 1.00 87.50 114 LEU A O 1
ATOM 922 N N . ARG A 1 115 ? -7.626 6.857 12.264 1.00 79.62 115 ARG A N 1
ATOM 923 C CA . ARG A 1 115 ? -7.325 7.234 13.658 1.00 79.62 115 ARG A CA 1
ATOM 924 C C . ARG A 1 115 ? -8.598 7.533 14.455 1.00 79.62 115 ARG A C 1
ATOM 926 O O . ARG A 1 115 ? -8.679 7.192 15.631 1.00 79.62 115 ARG A O 1
ATOM 933 N N . LYS A 1 116 ? -9.617 8.109 13.806 1.00 75.88 116 LYS A N 1
ATOM 934 C CA . LYS A 1 116 ? -10.937 8.363 14.412 1.00 75.88 116 LYS A CA 1
ATOM 935 C C . LYS A 1 116 ? -11.682 7.077 14.799 1.00 75.88 116 LYS A C 1
ATOM 937 O O . LYS A 1 116 ? -12.508 7.109 15.699 1.00 75.88 116 LYS A O 1
ATOM 942 N N . ASN A 1 117 ? -11.353 5.948 14.172 1.00 72.12 117 ASN A N 1
ATOM 943 C CA . ASN A 1 117 ? -11.992 4.652 14.397 1.00 72.12 117 ASN A CA 1
ATOM 944 C C . ASN A 1 117 ? -11.268 3.807 15.468 1.00 72.12 117 ASN A C 1
ATOM 946 O O . ASN A 1 117 ? -11.441 2.596 15.495 1.00 72.12 117 ASN A O 1
ATOM 950 N N . THR A 1 118 ? -10.452 4.410 16.345 1.00 79.88 118 THR A N 1
ATOM 951 C CA . THR A 1 118 ? -9.714 3.758 17.459 1.00 79.88 118 THR A CA 1
ATOM 952 C C . THR A 1 118 ? -8.588 2.785 17.078 1.00 79.88 118 THR A C 1
ATOM 954 O O . THR A 1 118 ? -7.962 2.186 17.955 1.00 79.88 118 THR A O 1
ATOM 957 N N . ILE A 1 119 ? -8.241 2.659 15.793 1.00 86.88 119 ILE A N 1
ATOM 958 C CA . ILE A 1 119 ? -7.087 1.847 15.382 1.00 86.88 119 ILE A CA 1
ATOM 959 C C . ILE A 1 119 ? -5.795 2.535 15.831 1.00 86.88 119 ILE A C 1
ATOM 961 O O . ILE A 1 119 ? -5.540 3.695 15.503 1.00 86.88 119 ILE A O 1
ATOM 965 N N . LYS A 1 120 ? -4.936 1.801 16.547 1.00 89.75 120 LYS A N 1
ATOM 966 C CA . LYS A 1 120 ? -3.590 2.272 16.899 1.00 89.75 120 LYS A CA 1
ATOM 967 C C . LYS A 1 120 ? -2.763 2.507 15.632 1.00 89.75 120 LYS A C 1
ATOM 969 O O . LYS A 1 120 ? -2.733 1.651 14.754 1.00 89.75 120 LYS A O 1
ATOM 974 N N . ILE A 1 121 ? -2.012 3.607 15.583 1.00 90.62 121 ILE A N 1
ATOM 975 C CA . ILE A 1 121 ? -1.184 4.003 14.426 1.00 90.62 121 ILE A CA 1
ATOM 976 C C . ILE A 1 121 ? -0.238 2.877 13.974 1.00 90.62 121 ILE A C 1
ATOM 978 O O . ILE A 1 121 ? -0.090 2.639 12.778 1.00 90.62 121 ILE A O 1
ATOM 982 N N . ILE A 1 122 ? 0.348 2.138 14.922 1.00 92.19 122 ILE A N 1
ATOM 983 C CA . ILE A 1 122 ? 1.232 1.003 14.622 1.00 92.19 122 ILE A CA 1
ATOM 984 C C . ILE A 1 122 ? 0.509 -0.145 13.905 1.00 92.19 122 ILE A C 1
ATOM 986 O O . ILE A 1 122 ? 1.097 -0.821 13.069 1.00 92.19 122 ILE A O 1
ATOM 990 N N . ASN A 1 123 ? -0.776 -0.361 14.196 1.00 92.31 123 ASN A N 1
ATOM 991 C CA . ASN A 1 123 ? -1.565 -1.376 13.506 1.00 92.31 123 ASN A CA 1
ATOM 992 C C . ASN A 1 123 ? -1.885 -0.931 12.078 1.00 92.31 123 ASN A C 1
ATOM 994 O O . ASN A 1 123 ? -1.874 -1.763 11.183 1.00 92.31 123 ASN A O 1
ATOM 998 N N .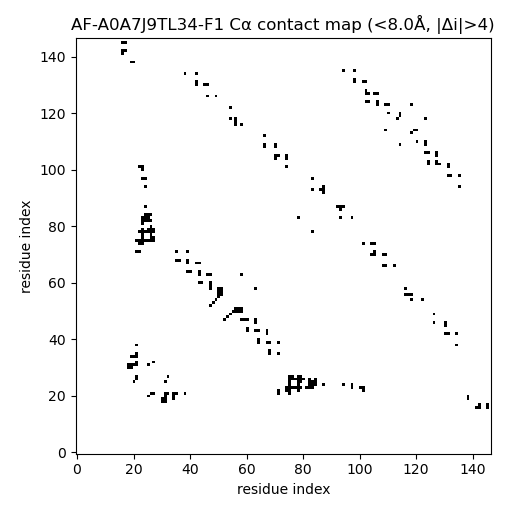 ILE A 1 124 ? -2.092 0.369 11.850 1.00 93.06 124 ILE A N 1
ATOM 999 C CA . ILE A 1 124 ? -2.263 0.919 10.498 1.00 93.06 124 ILE A CA 1
ATOM 1000 C C . ILE A 1 124 ? -0.995 0.680 9.664 1.00 93.06 124 ILE A C 1
ATOM 1002 O O . ILE A 1 124 ? -1.102 0.254 8.520 1.00 93.06 124 ILE A O 1
ATOM 1006 N N . LEU A 1 125 ? 0.198 0.874 10.244 1.00 95.12 125 LEU A N 1
ATOM 1007 C CA . LEU A 1 125 ? 1.465 0.581 9.561 1.00 95.12 125 LEU A CA 1
ATOM 1008 C C . LEU A 1 125 ? 1.585 -0.905 9.200 1.00 95.12 125 LEU A C 1
ATOM 1010 O O . LEU A 1 125 ? 1.966 -1.232 8.083 1.00 95.12 125 LEU A O 1
ATOM 1014 N N . LYS A 1 126 ? 1.223 -1.809 10.121 1.00 93.75 126 LYS A N 1
ATOM 1015 C CA . LYS A 1 126 ? 1.224 -3.258 9.855 1.00 93.75 126 LYS A CA 1
ATOM 1016 C C . LYS A 1 126 ? 0.270 -3.634 8.726 1.00 93.75 126 LYS A C 1
ATOM 1018 O O . LYS A 1 126 ? 0.626 -4.455 7.892 1.00 93.75 126 LYS A O 1
ATOM 1023 N N . ILE A 1 127 ? -0.927 -3.047 8.705 1.00 93.25 127 ILE A N 1
ATOM 1024 C CA . ILE A 1 127 ? -1.896 -3.297 7.634 1.00 93.25 127 ILE A CA 1
ATOM 1025 C C . ILE A 1 127 ? -1.345 -2.795 6.301 1.00 93.25 127 ILE A C 1
ATOM 1027 O O . ILE A 1 127 ? -1.361 -3.555 5.339 1.00 93.25 127 ILE A O 1
ATOM 1031 N N . SER A 1 128 ? -0.815 -1.567 6.271 1.00 93.62 128 SER A N 1
ATOM 1032 C CA . SER A 1 128 ? -0.167 -0.996 5.086 1.00 93.62 128 SER A CA 1
ATOM 1033 C C . SER A 1 128 ? 0.930 -1.926 4.563 1.00 93.62 128 SER A C 1
ATOM 1035 O O . SER A 1 128 ? 0.896 -2.339 3.408 1.00 93.62 128 SER A O 1
ATOM 1037 N N . PHE A 1 129 ? 1.825 -2.375 5.450 1.00 94.56 129 PHE A N 1
ATOM 1038 C CA . PHE A 1 129 ? 2.880 -3.329 5.115 1.00 94.56 129 PHE A CA 1
ATOM 1039 C C . PHE A 1 129 ? 2.344 -4.620 4.495 1.00 94.56 129 PHE A C 1
ATOM 1041 O O . PHE A 1 129 ? 2.848 -5.044 3.465 1.00 94.56 129 PHE A O 1
ATOM 1048 N N . VAL A 1 130 ? 1.323 -5.239 5.090 1.00 93.94 130 VAL A N 1
ATOM 1049 C CA . VAL A 1 130 ? 0.771 -6.505 4.583 1.00 93.94 130 VAL A CA 1
ATOM 1050 C C . VAL A 1 130 ? 0.059 -6.323 3.240 1.00 93.94 130 VAL A C 1
ATOM 1052 O O . VAL A 1 130 ? 0.235 -7.163 2.362 1.00 93.94 130 VAL A O 1
ATOM 1055 N N . CYS A 1 131 ? -0.706 -5.242 3.059 1.00 91.81 131 CYS A N 1
ATOM 1056 C CA . CYS A 1 131 ? -1.400 -4.964 1.795 1.00 91.81 131 CYS A CA 1
ATOM 1057 C C . CYS A 1 131 ? -0.393 -4.775 0.656 1.00 91.81 131 CYS A C 1
ATOM 1059 O O . CYS A 1 131 ? -0.440 -5.513 -0.326 1.00 91.81 131 CYS A O 1
ATOM 1061 N N . ASN A 1 132 ? 0.593 -3.901 0.871 1.00 90.00 132 ASN A N 1
ATOM 1062 C CA . ASN A 1 132 ? 1.655 -3.644 -0.094 1.00 90.00 132 ASN A CA 1
ATOM 1063 C C . ASN A 1 132 ? 2.520 -4.895 -0.322 1.00 90.00 132 ASN A C 1
ATOM 1065 O O . ASN A 1 132 ? 2.911 -5.204 -1.438 1.00 90.00 132 ASN A O 1
ATOM 1069 N N . LEU A 1 133 ? 2.811 -5.685 0.714 1.00 90.38 133 LEU A N 1
ATOM 1070 C CA . LEU A 1 133 ? 3.569 -6.923 0.534 1.00 90.38 133 LEU A CA 1
ATOM 1071 C C . LEU A 1 133 ? 2.822 -7.908 -0.370 1.00 90.38 133 LEU A C 1
ATOM 1073 O O . LEU A 1 133 ? 3.452 -8.540 -1.215 1.00 90.38 133 LEU A O 1
ATOM 1077 N N . ILE A 1 134 ? 1.504 -8.048 -0.206 1.00 87.62 134 ILE A N 1
ATOM 1078 C CA . ILE A 1 134 ? 0.687 -8.923 -1.053 1.00 87.62 134 ILE A CA 1
ATOM 1079 C C . ILE A 1 134 ? 0.716 -8.434 -2.497 1.00 87.62 134 ILE A C 1
ATOM 1081 O O . ILE A 1 134 ? 1.001 -9.231 -3.392 1.00 87.62 134 ILE A O 1
ATOM 1085 N N . THR A 1 135 ? 0.467 -7.145 -2.730 1.00 84.44 135 THR A N 1
ATOM 1086 C CA . THR A 1 135 ? 0.458 -6.591 -4.086 1.00 84.44 135 THR A CA 1
ATOM 1087 C C . THR A 1 135 ? 1.826 -6.747 -4.736 1.00 84.44 135 THR A C 1
ATOM 1089 O O . THR A 1 135 ? 1.916 -7.384 -5.782 1.00 84.44 135 THR A O 1
ATOM 1092 N N . TYR A 1 136 ? 2.911 -6.337 -4.079 1.00 79.88 136 TYR A N 1
ATOM 1093 C CA . TYR A 1 136 ? 4.271 -6.506 -4.601 1.00 79.88 136 TYR A CA 1
ATOM 1094 C C . TYR A 1 136 ? 4.685 -7.966 -4.791 1.00 79.88 136 TYR A C 1
ATOM 1096 O O . TYR A 1 136 ? 5.405 -8.267 -5.740 1.00 79.88 136 TYR A O 1
ATOM 1104 N N . SER A 1 137 ? 4.236 -8.891 -3.940 1.00 81.56 137 SER A N 1
ATOM 1105 C CA . SER A 1 137 ? 4.521 -10.322 -4.127 1.00 81.56 137 SER A CA 1
ATOM 1106 C C . SER A 1 137 ? 3.866 -10.855 -5.398 1.00 81.56 137 SER A C 1
ATOM 1108 O O . SER A 1 137 ? 4.489 -11.618 -6.134 1.00 81.56 137 SER A O 1
ATOM 1110 N N . ILE A 1 138 ? 2.637 -10.416 -5.689 1.00 79.31 138 ILE A N 1
ATOM 1111 C CA . ILE A 1 138 ? 1.952 -10.733 -6.947 1.00 79.31 138 ILE A CA 1
ATOM 1112 C C . ILE A 1 138 ? 2.747 -10.159 -8.130 1.00 79.31 138 ILE A C 1
ATOM 1114 O O . ILE A 1 138 ? 2.983 -10.873 -9.103 1.00 79.31 138 ILE A O 1
ATOM 1118 N N . LEU A 1 139 ? 3.230 -8.916 -8.027 1.00 72.69 139 LEU A N 1
ATOM 1119 C CA . LEU A 1 139 ? 4.046 -8.291 -9.078 1.00 72.69 139 LEU A CA 1
ATOM 1120 C C . LEU A 1 139 ? 5.341 -9.058 -9.344 1.00 72.69 139 LEU A C 1
ATOM 1122 O O . LEU A 1 139 ? 5.650 -9.373 -10.490 1.00 72.69 139 LEU A O 1
ATOM 1126 N N . VAL A 1 140 ? 6.088 -9.383 -8.287 1.00 73.19 140 VAL A N 1
ATOM 1127 C CA . VAL A 1 140 ? 7.342 -10.140 -8.390 1.00 73.19 140 VAL A CA 1
ATOM 1128 C C . VAL A 1 140 ? 7.088 -11.522 -8.982 1.00 73.19 140 VAL A C 1
ATOM 1130 O O . VAL A 1 140 ? 7.844 -11.952 -9.848 1.00 73.19 140 VAL A O 1
ATOM 1133 N N . PHE A 1 141 ? 6.017 -12.203 -8.568 1.00 73.62 141 PHE A N 1
ATOM 1134 C CA . PHE A 1 141 ? 5.647 -13.499 -9.132 1.00 73.62 141 PHE A CA 1
ATOM 1135 C C . PHE A 1 141 ? 5.428 -13.421 -10.650 1.00 73.62 141 PHE A C 1
ATOM 1137 O O . PHE A 1 141 ? 5.986 -14.231 -11.389 1.00 73.62 141 PHE A O 1
ATOM 1144 N N . PHE A 1 142 ? 4.683 -12.421 -11.132 1.00 67.62 142 PHE A N 1
ATOM 1145 C CA . PHE A 1 142 ? 4.471 -12.228 -12.570 1.00 67.62 142 PHE A CA 1
ATOM 1146 C C . PHE A 1 142 ? 5.748 -11.837 -13.320 1.00 67.62 142 PHE A C 1
ATOM 1148 O O . PHE A 1 142 ? 5.989 -12.354 -14.411 1.00 67.62 142 PHE A O 1
ATOM 1155 N N . LEU A 1 143 ? 6.590 -10.979 -12.734 1.00 64.88 143 LEU A N 1
ATOM 1156 C CA . LEU A 1 143 ? 7.890 -10.630 -13.312 1.00 64.88 143 LEU A CA 1
ATOM 1157 C C . LEU A 1 143 ? 8.771 -11.874 -13.476 1.00 64.88 143 LEU A C 1
ATOM 1159 O O . LEU A 1 143 ? 9.304 -12.094 -14.555 1.00 64.88 143 LEU A O 1
ATOM 1163 N N . LEU A 1 144 ? 8.856 -12.737 -12.461 1.00 65.56 144 LEU A N 1
ATOM 1164 C CA . LEU A 1 144 ? 9.662 -13.963 -12.523 1.00 65.56 144 LEU A CA 1
ATOM 1165 C C . LEU A 1 144 ? 9.122 -15.008 -13.508 1.00 65.56 144 LEU A C 1
ATOM 1167 O O . LEU A 1 144 ? 9.901 -15.798 -14.023 1.00 65.56 144 LEU A O 1
ATOM 1171 N N . MET A 1 145 ? 7.812 -15.035 -13.763 1.00 62.12 145 MET A N 1
ATOM 1172 C CA . MET A 1 145 ? 7.187 -15.944 -14.738 1.00 62.12 145 MET A CA 1
ATOM 1173 C C . MET A 1 145 ? 7.262 -15.449 -16.186 1.00 62.12 145 MET A C 1
ATOM 1175 O O . MET A 1 145 ? 6.909 -16.194 -17.097 1.00 62.12 145 MET A O 1
ATOM 1179 N N . SER A 1 146 ? 7.673 -14.197 -16.405 1.00 52.47 146 SER A N 1
ATOM 1180 C CA . SER A 1 146 ? 7.797 -13.597 -17.741 1.00 52.47 146 SER A CA 1
ATOM 1181 C C . SER A 1 146 ? 9.233 -13.549 -18.275 1.00 52.47 146 SER A C 1
ATOM 1183 O O . SER A 1 146 ? 9.430 -13.144 -19.422 1.00 52.47 146 SER A O 1
ATOM 1185 N N . VAL A 1 147 ? 10.202 -13.983 -17.461 1.00 47.75 147 VAL A N 1
ATOM 1186 C CA . VAL A 1 147 ? 11.612 -14.227 -17.813 1.00 47.75 147 VAL A CA 1
ATOM 1187 C C . VAL A 1 147 ? 11.797 -15.699 -18.160 1.00 47.75 147 VAL A C 1
ATOM 1189 O O . VAL A 1 147 ? 12.501 -15.972 -19.157 1.00 47.75 147 VAL A O 1
#

Foldseek 3Di:
DVVVVVVVVVCCVVVVLVQEAQFLQAADDPRHVVNLLVLLLLLLVLLCCCVCVPVNQDDDSVLSSVLSSVLSNVRNNNSVVVNLNVVCVVDVVSLVVRLVVSLVSSLVSVCVSCVVSVDDSVSSSVSSSVSSCVRSVVSVVSVVVVD

Radius of gyration: 15.99 Å; Cα contacts (8 Å, |Δi|>4): 154; chains: 1; bounding box: 36×28×49 Å

Secondary structure (DSSP, 8-state):
-HHHHHHHHHHHHHH-TTT---BTTB-S-TTTTTTHHHHHHHHHHHHHHIIIIIS-----HHHHHHHHHHHHHHHHHHHHHS-THHHHTT-HHHHHHHHHHHHHHHHHHHHHHHGGGT--HHHHHHHHHHHHHHHHHHHHHHHHH--

Sequence (147 aa):
MGNKFLFLMIFTILFSPQFASADVIIPVSFLTIPLIPLIVIIEAVTFWEIANKIIKVPIGFWKLIQITFIANVVTSLLGTFIPMYKYTSENLIWIGVALVLSVFIEWGIYIPFLRKNTIKIINILKISFVCNLITYSILVFFLLMSV